Protein AF-A0A7S4SJU0-F1 (afdb_monomer)

Mean predicted aligned error: 13.57 Å

Radius of gyration: 20.32 Å; Cα contacts (8 Å, |Δi|>4): 139; chains: 1; bounding box: 39×39×57 Å

Foldseek 3Di:
DDDDPPVVVPPPVPPPDDDDDDPPPPCVPPVVVVCVVDVDFDFDQLVVDAADPPKDFAPVSRVFTAPGNDHDCVRCVVRGIAGFDQQQVDDDDPPDDGDPCSVPHTAPHNDHDD

pLDDT: mean 75.48, std 23.07, range [34.62, 96.25]

Organism: NCBI:txid311494

Solvent-accessible surface area (backbone atoms only — not comparable to full-atom values): 7287 Å² total; per-residue (Å²): 133,88,83,67,90,70,74,77,69,66,76,73,76,72,83,78,78,85,76,89,82,78,70,76,76,63,53,59,68,59,52,52,68,53,38,77,77,41,97,62,69,64,52,22,50,27,68,78,55,80,56,61,86,69,32,23,54,40,93,62,16,81,83,31,64,23,95,33,62,62,67,42,72,89,78,27,33,78,71,32,27,30,64,36,43,43,42,56,74,52,84,60,59,92,100,50,72,76,57,92,62,20,84,79,35,64,27,90,35,50,61,74,77,136

Secondary structure (DSSP, 8-state):
----TTTTSSSSTT--S---S--TTTHHHHHHHHHTTTT--PPPBGGGPPPPTTEEE-TTGGG-B-SSSS--TTTSHHHHEEEPPBGGGSPPPTT--PPTTGGG-B-SSSS---

Sequence (114 aa):
ATSTAEEFYADFTGWSNGVERSMDQMVGAVSRKLCDSVAFVWPANCST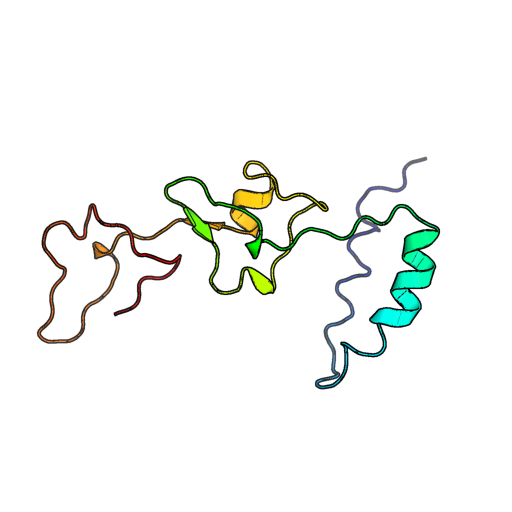MECPHPYTLYDESQDRYCATSKCNATVDLHACCGERPLCSTLACPADYDNRLNATRTLCLGTVCKL

Structure (mmCIF, N/CA/C/O backbone):
data_AF-A0A7S4SJU0-F1
#
_entry.id   AF-A0A7S4SJU0-F1
#
loop_
_atom_site.group_PDB
_atom_site.id
_atom_site.type_symbol
_atom_site.label_atom_id
_atom_site.label_alt_id
_atom_site.label_comp_id
_atom_site.label_asym_id
_atom_site.label_entity_id
_atom_site.label_seq_id
_atom_site.pdbx_PDB_ins_code
_atom_site.Cartn_x
_atom_site.Cartn_y
_atom_site.Cartn_z
_atom_site.occupancy
_atom_site.B_iso_or_equiv
_atom_site.auth_seq_id
_atom_site.auth_comp_id
_atom_site.auth_asym_id
_atom_site.auth_atom_id
_atom_site.pdbx_PDB_model_num
ATOM 1 N N . ALA A 1 1 ? 12.168 20.069 -34.897 1.00 39.16 1 ALA A N 1
ATOM 2 C CA . ALA A 1 1 ? 11.146 20.819 -34.151 1.00 39.16 1 ALA A CA 1
ATOM 3 C C . ALA A 1 1 ? 10.263 19.796 -33.454 1.00 39.16 1 ALA A C 1
ATOM 5 O O . ALA A 1 1 ? 9.657 18.983 -34.131 1.00 39.16 1 ALA A O 1
ATOM 6 N N . THR A 1 2 ? 10.388 19.763 -32.129 1.00 44.34 2 THR A N 1
ATOM 7 C CA . THR A 1 2 ? 9.529 19.152 -31.098 1.00 44.34 2 THR A CA 1
ATOM 8 C C . THR A 1 2 ? 8.272 18.398 -31.561 1.00 44.34 2 THR A C 1
ATOM 10 O O . THR A 1 2 ? 7.283 19.038 -31.908 1.00 44.34 2 THR A O 1
ATOM 13 N N . SER A 1 3 ? 8.270 17.067 -31.443 1.00 46.94 3 SER A N 1
ATOM 14 C CA . SER A 1 3 ? 7.051 16.313 -31.126 1.00 46.94 3 SER A CA 1
ATOM 15 C C . SER A 1 3 ? 7.032 16.096 -29.611 1.00 46.94 3 SER A C 1
ATOM 17 O O . SER A 1 3 ? 7.991 15.599 -29.017 1.00 46.94 3 SER A O 1
ATOM 19 N N . THR A 1 4 ? 6.004 16.630 -28.963 1.00 39.88 4 THR A N 1
ATOM 20 C CA . THR A 1 4 ? 5.811 16.631 -27.512 1.00 39.88 4 THR A CA 1
ATOM 21 C C . THR A 1 4 ? 5.394 15.241 -27.027 1.00 39.88 4 THR A C 1
ATOM 23 O O . THR A 1 4 ? 4.789 14.465 -27.760 1.00 39.88 4 THR A O 1
ATOM 26 N N . ALA A 1 5 ? 5.717 14.919 -25.772 1.00 43.47 5 ALA A N 1
ATOM 27 C CA . ALA A 1 5 ? 5.499 13.620 -25.123 1.00 43.47 5 ALA A CA 1
ATOM 28 C C . ALA A 1 5 ? 4.016 13.215 -24.924 1.00 43.47 5 ALA A C 1
ATOM 30 O O . ALA A 1 5 ? 3.725 12.303 -24.154 1.00 43.47 5 ALA A O 1
ATOM 31 N N . GLU A 1 6 ? 3.080 13.873 -25.606 1.00 42.41 6 GLU A N 1
ATOM 32 C CA . GLU A 1 6 ? 1.639 13.633 -25.490 1.00 42.41 6 GLU A CA 1
ATOM 33 C C . GLU A 1 6 ? 1.116 12.602 -26.507 1.00 42.41 6 GLU A C 1
ATOM 35 O O . GLU A 1 6 ? 0.060 12.017 -26.287 1.00 42.41 6 GLU A O 1
ATOM 40 N N . GLU A 1 7 ? 1.863 12.289 -27.573 1.00 37.56 7 GLU A N 1
ATOM 41 C CA . GLU A 1 7 ? 1.399 11.348 -28.611 1.00 37.56 7 GLU A CA 1
ATOM 42 C C . GLU A 1 7 ? 1.573 9.863 -28.241 1.00 37.56 7 GLU A C 1
ATOM 44 O O . GLU A 1 7 ? 0.971 9.000 -28.872 1.00 37.56 7 GLU A O 1
ATOM 49 N N . PHE A 1 8 ? 2.338 9.534 -27.194 1.00 40.22 8 PHE A N 1
ATOM 50 C CA . PHE A 1 8 ? 2.577 8.133 -26.806 1.00 40.22 8 PHE A CA 1
ATOM 51 C C . PHE A 1 8 ? 1.524 7.554 -25.848 1.00 40.22 8 PHE A C 1
ATOM 53 O O . PHE A 1 8 ? 1.456 6.341 -25.669 1.00 40.22 8 PHE A O 1
ATOM 60 N N . TYR A 1 9 ? 0.688 8.398 -25.235 1.00 38.50 9 TYR A N 1
ATOM 61 C CA . TYR A 1 9 ? -0.318 7.960 -24.256 1.00 38.50 9 TYR A CA 1
ATOM 62 C C . TYR A 1 9 ? -1.662 7.550 -24.880 1.00 38.50 9 TYR A C 1
ATOM 64 O O . TYR A 1 9 ? -2.514 6.994 -24.187 1.00 38.50 9 TYR A O 1
ATOM 72 N N . ALA A 1 10 ? -1.865 7.800 -26.177 1.00 36.94 10 ALA A N 1
ATOM 73 C CA . ALA A 1 10 ? -3.162 7.624 -26.830 1.00 36.94 10 ALA A CA 1
ATOM 74 C C . ALA A 1 10 ? -3.385 6.248 -27.489 1.00 36.94 10 ALA A C 1
ATOM 76 O O . ALA A 1 10 ? -4.504 5.981 -27.914 1.00 36.94 10 ALA A O 1
ATOM 77 N N . ASP A 1 11 ? -2.384 5.361 -27.550 1.00 40.31 11 ASP A N 1
ATOM 78 C CA . ASP A 1 11 ? -2.533 4.064 -28.244 1.00 40.31 11 ASP A CA 1
ATOM 79 C C . ASP A 1 11 ? -2.895 2.893 -27.306 1.00 40.31 11 ASP A C 1
ATOM 81 O O . ASP A 1 11 ? -3.286 1.815 -27.743 1.00 40.31 11 ASP A O 1
ATOM 85 N N . PHE A 1 12 ? -2.827 3.098 -25.985 1.00 43.44 12 PHE A N 1
ATOM 86 C CA . PHE A 1 12 ? -3.197 2.065 -25.004 1.00 43.44 12 PHE A CA 1
ATOM 87 C C . PHE A 1 12 ? -4.633 2.179 -24.478 1.00 43.44 12 PHE A C 1
ATOM 89 O O . PHE A 1 12 ? -5.145 1.229 -23.888 1.00 43.44 12 PHE A O 1
ATOM 96 N N . THR A 1 13 ? -5.325 3.300 -24.702 1.00 39.50 13 THR A N 1
ATOM 97 C CA . THR A 1 13 ? -6.699 3.500 -24.201 1.00 39.50 13 THR A CA 1
ATOM 98 C C . THR A 1 13 ? -7.781 2.923 -25.124 1.00 39.50 13 THR A C 1
ATOM 100 O O . THR A 1 13 ? -8.961 2.950 -24.776 1.00 39.50 13 THR A O 1
ATOM 103 N N . GLY A 1 14 ? -7.397 2.344 -26.269 1.00 36.66 14 GLY A N 1
ATOM 104 C CA . GLY A 1 14 ? -8.313 1.770 -27.260 1.00 36.66 14 GLY A CA 1
ATOM 105 C C . GLY A 1 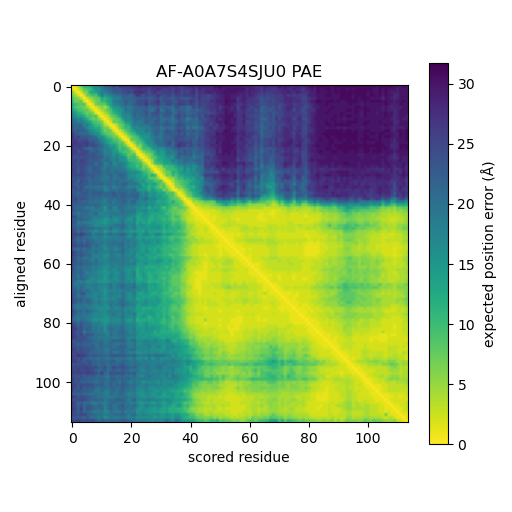14 ? -8.697 0.298 -27.063 1.00 36.66 14 GLY A C 1
ATOM 106 O O . GLY A 1 14 ? -9.592 -0.181 -27.758 1.00 36.66 14 GLY A O 1
ATOM 107 N N . TRP A 1 15 ? -8.083 -0.443 -26.134 1.00 42.75 15 TRP A N 1
ATOM 108 C CA . TRP A 1 15 ? -8.342 -1.886 -25.987 1.00 42.75 15 TRP A CA 1
ATOM 109 C C . TRP A 1 15 ? -9.385 -2.215 -24.906 1.00 42.75 15 TRP A C 1
ATOM 111 O O . TRP A 1 15 ? -9.221 -3.148 -24.129 1.00 42.75 15 TRP A O 1
ATOM 121 N N . SER A 1 16 ? -10.469 -1.439 -24.824 1.00 47.06 16 SER A N 1
ATOM 122 C CA . SER A 1 16 ? -11.525 -1.630 -23.814 1.00 47.06 16 SER A CA 1
ATOM 123 C C . SER A 1 16 ? -12.853 -2.153 -24.361 1.00 47.06 16 SER A C 1
ATOM 125 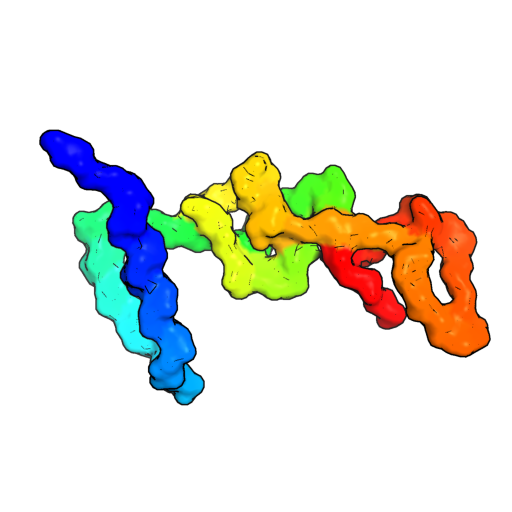O O . SER A 1 16 ? -13.832 -2.181 -23.624 1.00 47.06 16 SER A O 1
ATOM 127 N N . ASN A 1 17 ? -12.915 -2.638 -25.606 1.00 35.31 17 ASN A N 1
ATOM 128 C CA . ASN A 1 17 ? -14.162 -3.176 -26.156 1.00 35.31 17 ASN A CA 1
ATOM 129 C C . ASN A 1 17 ? -14.004 -4.603 -26.689 1.00 35.31 17 ASN A C 1
ATOM 131 O O . ASN A 1 17 ? -13.822 -4.827 -27.880 1.00 35.31 17 ASN A O 1
ATOM 135 N N . GLY A 1 18 ? -14.143 -5.549 -25.756 1.00 38.75 18 GLY A N 1
ATOM 136 C CA . GLY A 1 18 ? -14.691 -6.882 -25.992 1.00 38.75 18 GLY A CA 1
ATOM 137 C C . GLY A 1 18 ? -13.773 -7.902 -26.655 1.00 38.75 18 GLY A C 1
ATOM 138 O O . GLY A 1 18 ? -13.789 -8.007 -27.868 1.00 38.75 18 GLY A O 1
ATOM 139 N N . VAL A 1 19 ? -13.116 -8.740 -25.845 1.00 35.62 19 VAL A N 1
ATOM 140 C CA . VAL A 1 19 ? -13.113 -10.210 -25.993 1.00 35.62 19 VAL A CA 1
ATOM 141 C C . VAL A 1 19 ? -12.803 -10.800 -24.613 1.00 35.62 19 VAL A C 1
ATOM 143 O O . VAL A 1 19 ? -11.652 -10.877 -24.190 1.00 35.62 19 VAL A O 1
ATOM 146 N N . GLU A 1 20 ? -13.838 -11.227 -23.890 1.00 46.31 20 GLU A N 1
ATOM 147 C CA . GLU A 1 20 ? -13.654 -12.235 -22.849 1.00 46.31 20 GLU A CA 1
ATOM 148 C C . GLU A 1 20 ? -13.293 -13.557 -23.539 1.00 46.31 20 GLU A C 1
ATOM 150 O O . GLU A 1 20 ? -14.023 -14.014 -24.422 1.00 46.31 20 GLU A O 1
ATOM 155 N N . ARG A 1 21 ? -12.212 -14.186 -23.059 1.00 43.72 21 ARG A N 1
ATOM 156 C CA . ARG A 1 21 ? -11.627 -15.492 -23.435 1.00 43.72 21 ARG A CA 1
ATOM 157 C C . ARG A 1 21 ? -10.482 -15.423 -24.464 1.00 43.72 21 ARG A C 1
ATOM 159 O O . ARG A 1 21 ? -10.685 -15.127 -25.633 1.00 43.72 21 ARG A O 1
ATOM 166 N N . SER A 1 22 ? -9.304 -15.881 -24.016 1.00 43.12 22 SER A N 1
ATOM 167 C CA . SER A 1 22 ? -8.133 -16.283 -24.825 1.00 43.12 22 SER A CA 1
ATOM 168 C C . SER A 1 22 ? -7.132 -15.183 -25.244 1.00 43.12 22 SER A C 1
ATOM 170 O O . SER A 1 22 ? -6.696 -15.133 -26.391 1.00 43.12 22 SER A O 1
ATOM 172 N N . MET A 1 23 ? -6.693 -14.332 -24.306 1.00 43.69 23 MET A N 1
ATOM 173 C CA . MET A 1 23 ? -5.585 -13.380 -24.545 1.00 43.69 23 MET A CA 1
ATOM 174 C C . MET A 1 23 ? -4.181 -13.999 -24.330 1.00 43.69 23 MET A C 1
ATOM 176 O O . MET A 1 23 ? -3.208 -13.538 -24.923 1.00 43.69 23 MET A O 1
ATOM 180 N N . ASP A 1 24 ? -4.059 -15.086 -23.555 1.00 46.84 24 ASP A N 1
ATOM 181 C CA . ASP A 1 24 ? -2.750 -15.657 -23.177 1.00 46.84 24 ASP A CA 1
ATOM 182 C C . ASP A 1 24 ? -2.003 -16.380 -24.312 1.00 46.84 24 ASP A C 1
ATOM 184 O O . ASP A 1 24 ? -0.774 -16.470 -24.298 1.00 46.84 24 ASP A O 1
ATOM 188 N N . GLN A 1 25 ? -2.706 -16.908 -25.320 1.00 41.59 25 GLN A N 1
ATOM 189 C CA . GLN A 1 25 ? -2.078 -17.782 -26.322 1.00 41.59 25 GLN A CA 1
ATOM 190 C C . GLN A 1 25 ? -1.584 -17.070 -27.586 1.00 41.59 25 GLN A C 1
ATOM 192 O O . GLN A 1 25 ? -0.689 -17.596 -28.248 1.00 41.59 25 GLN A O 1
ATOM 197 N N . MET A 1 26 ? -2.087 -15.875 -27.916 1.00 34.62 26 MET A N 1
ATOM 198 C CA . MET A 1 26 ? -1.701 -15.185 -29.160 1.00 34.62 26 MET A CA 1
ATOM 199 C C . MET A 1 26 ? -0.712 -14.026 -28.962 1.00 34.62 26 MET A C 1
ATOM 201 O O . MET A 1 26 ? 0.112 -13.784 -29.845 1.00 34.62 26 MET A O 1
ATOM 205 N N . VAL A 1 27 ? -0.677 -13.389 -27.785 1.00 49.66 27 VAL A N 1
ATOM 206 C CA . VAL A 1 27 ? 0.320 -12.341 -27.479 1.00 49.66 27 VAL A CA 1
ATOM 207 C C . VAL A 1 27 ? 1.714 -12.942 -27.228 1.00 49.66 27 VAL A C 1
ATOM 209 O O . VAL A 1 27 ? 2.733 -12.329 -27.540 1.00 49.66 27 VAL A O 1
ATOM 212 N N . GLY A 1 28 ? 1.798 -14.190 -26.753 1.00 43.72 28 GLY A N 1
ATOM 213 C CA . GLY A 1 28 ? 3.071 -14.794 -26.353 1.00 43.72 28 GLY A CA 1
ATOM 214 C C . GLY A 1 28 ? 4.067 -15.043 -27.494 1.00 43.72 28 GLY A C 1
ATOM 215 O O . GLY A 1 28 ? 5.272 -14.929 -27.290 1.00 43.72 28 GLY A O 1
ATOM 216 N N . ALA A 1 29 ? 3.628 -15.417 -28.696 1.00 41.47 29 ALA A N 1
ATOM 217 C CA . ALA A 1 29 ? 4.555 -15.789 -29.776 1.00 41.47 29 ALA A CA 1
ATOM 218 C C . ALA A 1 29 ? 4.983 -14.599 -30.651 1.00 41.47 29 ALA A C 1
ATOM 220 O O . ALA A 1 29 ? 6.133 -14.546 -31.092 1.00 41.47 29 ALA A O 1
ATOM 221 N N . VAL A 1 30 ? 4.079 -13.642 -30.882 1.00 44.06 30 VAL A N 1
ATOM 222 C CA . VAL A 1 30 ? 4.334 -12.485 -31.754 1.00 44.06 30 VAL A CA 1
ATOM 223 C C . VAL A 1 30 ? 5.067 -11.370 -30.996 1.00 44.06 30 VAL A C 1
ATOM 225 O O . VAL A 1 30 ? 6.027 -10.822 -31.536 1.00 44.06 30 VAL A O 1
ATOM 228 N N . SER A 1 31 ? 4.739 -11.117 -29.718 1.00 50.19 31 SER A N 1
ATOM 229 C CA . SER A 1 31 ? 5.461 -10.122 -28.901 1.00 50.19 31 SER A CA 1
ATOM 230 C C . SER A 1 31 ? 6.900 -10.525 -28.580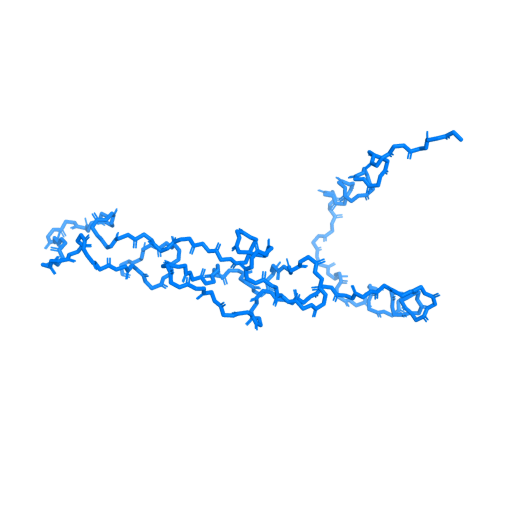 1.00 50.19 31 SER A C 1
ATOM 232 O O . SER A 1 31 ? 7.763 -9.655 -28.520 1.00 50.19 31 SER A O 1
ATOM 234 N N . ARG A 1 32 ? 7.207 -11.826 -28.433 1.00 50.66 32 ARG A N 1
ATOM 235 C CA . ARG A 1 32 ? 8.592 -12.284 -28.199 1.00 50.66 32 ARG A CA 1
ATOM 236 C C . ARG A 1 32 ? 9.519 -11.945 -29.369 1.00 50.66 32 ARG A C 1
ATOM 238 O O . ARG A 1 32 ? 10.596 -11.413 -29.147 1.00 50.66 32 ARG A O 1
ATOM 245 N N . LYS A 1 33 ? 9.070 -12.159 -30.612 1.00 48.91 33 LYS A N 1
ATOM 246 C CA . LYS A 1 33 ? 9.884 -11.883 -31.811 1.00 48.91 33 LYS A CA 1
ATOM 247 C C . LYS A 1 33 ? 10.180 -10.397 -32.039 1.00 48.91 33 LYS A C 1
ATOM 249 O O . LYS A 1 33 ? 11.178 -10.092 -32.678 1.00 48.91 33 LYS A O 1
ATOM 254 N N . LEU A 1 34 ? 9.333 -9.493 -31.542 1.00 51.53 34 LEU A N 1
ATOM 255 C CA . LEU A 1 34 ? 9.548 -8.043 -31.637 1.00 51.53 34 LEU A CA 1
ATOM 256 C C . LEU A 1 34 ? 10.351 -7.487 -30.440 1.00 51.53 34 LEU A C 1
ATOM 258 O O . LEU A 1 34 ? 11.106 -6.530 -30.623 1.00 51.53 34 LEU A O 1
ATOM 262 N N . CYS A 1 35 ? 10.263 -8.116 -29.257 1.00 53.25 35 CYS A N 1
ATOM 263 C CA . CYS A 1 35 ? 11.042 -7.756 -28.057 1.00 53.25 35 CYS A CA 1
ATOM 264 C C . CYS A 1 35 ? 12.541 -8.088 -28.152 1.00 53.25 35 CYS A C 1
ATOM 266 O O . CYS A 1 35 ? 13.325 -7.510 -27.410 1.00 53.25 35 CYS A O 1
ATOM 268 N N . ASP A 1 36 ? 12.955 -8.991 -29.044 1.00 53.53 36 ASP A N 1
ATOM 269 C CA . ASP A 1 36 ? 14.382 -9.305 -29.234 1.00 53.53 36 ASP A CA 1
ATOM 270 C C . ASP A 1 36 ? 15.102 -8.263 -30.117 1.00 53.53 36 ASP A C 1
ATOM 272 O O . ASP A 1 36 ? 16.326 -8.144 -30.085 1.00 53.53 36 ASP A O 1
ATOM 276 N N . SER A 1 37 ? 14.349 -7.497 -30.915 1.00 53.78 37 SER A N 1
ATOM 277 C CA . SER A 1 37 ? 14.880 -6.534 -31.896 1.00 53.78 37 SER A CA 1
ATOM 278 C C . SER A 1 37 ? 14.857 -5.073 -31.438 1.00 53.78 37 SER A C 1
ATOM 280 O O . SER A 1 37 ? 15.572 -4.238 -31.990 1.00 53.78 37 SER A O 1
ATOM 282 N N . VAL A 1 38 ? 14.060 -4.757 -30.421 1.00 59.50 38 VAL A N 1
ATOM 283 C CA . VAL A 1 38 ? 14.028 -3.457 -29.741 1.00 59.50 38 VAL A CA 1
ATOM 284 C C . VAL A 1 38 ? 14.255 -3.778 -28.274 1.00 59.50 38 VAL A C 1
ATOM 286 O O . VAL A 1 38 ? 13.654 -4.734 -27.809 1.00 59.50 38 VAL A O 1
ATOM 289 N N . ALA A 1 39 ? 15.104 -3.045 -27.548 1.00 62.19 39 ALA A N 1
ATOM 290 C CA . ALA A 1 39 ? 15.393 -3.285 -26.127 1.00 62.19 39 ALA A CA 1
ATOM 291 C C . ALA A 1 39 ? 14.166 -3.004 -25.226 1.00 62.19 39 ALA A C 1
ATOM 293 O O . ALA A 1 39 ? 14.186 -2.124 -24.367 1.00 62.19 39 ALA A O 1
ATOM 294 N N . PHE A 1 40 ? 13.068 -3.717 -25.463 1.00 61.38 40 PHE A N 1
ATOM 295 C CA . PHE A 1 40 ? 11.822 -3.629 -24.738 1.00 61.38 40 PHE A CA 1
ATOM 296 C C . PHE A 1 40 ? 11.940 -4.534 -23.524 1.00 61.38 40 PHE A C 1
ATOM 298 O O . PHE A 1 40 ? 11.829 -5.759 -23.578 1.00 61.38 40 PHE A O 1
ATOM 305 N N . VAL A 1 41 ? 12.259 -3.891 -22.416 1.00 74.31 41 VAL A N 1
ATOM 306 C CA . VAL A 1 41 ? 12.431 -4.531 -21.128 1.00 74.31 41 VAL A CA 1
ATOM 307 C C . VAL A 1 41 ? 11.051 -4.654 -20.483 1.00 74.31 41 VAL A C 1
ATOM 309 O O . VAL A 1 41 ? 10.416 -3.645 -20.184 1.00 74.31 41 VAL A O 1
ATOM 312 N N . TRP A 1 42 ? 10.579 -5.888 -20.282 1.00 80.25 42 TRP A N 1
ATOM 313 C CA . TRP A 1 42 ? 9.293 -6.135 -19.626 1.00 80.25 42 TRP A CA 1
ATOM 314 C C . TRP A 1 42 ? 9.317 -5.627 -18.181 1.00 80.25 42 TRP A C 1
ATOM 316 O O . TRP A 1 42 ? 10.292 -5.886 -17.467 1.00 80.25 42 TRP A O 1
ATOM 326 N N . PRO A 1 43 ? 8.265 -4.927 -17.729 1.00 88.50 43 PRO A N 1
ATOM 327 C CA . PRO A 1 43 ? 8.195 -4.465 -16.356 1.00 88.50 43 PRO A CA 1
ATOM 328 C C . PRO A 1 43 ? 8.097 -5.641 -15.378 1.00 88.50 43 PRO A C 1
ATOM 330 O O . PRO A 1 43 ? 7.483 -6.671 -15.666 1.00 88.50 43 PRO A O 1
ATOM 333 N N . ALA A 1 44 ? 8.713 -5.487 -14.207 1.00 92.12 44 ALA A N 1
ATOM 334 C CA . ALA A 1 44 ? 8.618 -6.470 -13.139 1.00 92.12 44 ALA A CA 1
ATOM 335 C C . ALA A 1 44 ? 7.227 -6.447 -12.512 1.00 92.12 44 ALA A C 1
ATOM 337 O O . ALA A 1 44 ? 6.553 -5.421 -12.467 1.00 92.12 44 ALA A O 1
ATOM 338 N N . ASN A 1 45 ? 6.816 -7.597 -11.998 1.00 93.94 45 ASN A N 1
ATOM 339 C CA . ASN A 1 45 ? 5.566 -7.734 -11.278 1.00 93.94 45 ASN A CA 1
ATOM 340 C C . ASN A 1 45 ? 5.704 -7.171 -9.854 1.00 93.94 45 ASN A C 1
ATOM 342 O O . ASN A 1 45 ? 6.717 -7.426 -9.190 1.00 93.94 45 ASN A O 1
ATOM 346 N N . CYS A 1 46 ? 4.686 -6.464 -9.362 1.00 94.75 46 CYS A N 1
ATOM 347 C CA . CYS A 1 46 ? 4.704 -5.881 -8.020 1.00 94.75 46 CYS A CA 1
ATOM 348 C C . CYS A 1 46 ? 4.864 -6.934 -6.912 1.00 94.75 46 CYS A C 1
ATOM 350 O O . CYS A 1 46 ? 5.449 -6.630 -5.877 1.00 94.75 46 CYS A O 1
ATOM 352 N N . SER A 1 47 ? 4.440 -8.184 -7.134 1.00 94.00 47 SER A N 1
ATOM 353 C CA . SER A 1 47 ? 4.652 -9.295 -6.187 1.00 94.00 47 SER A CA 1
ATOM 354 C C . SER A 1 47 ? 6.127 -9.586 -5.858 1.00 94.00 47 SER A C 1
ATOM 356 O O . SER A 1 47 ? 6.412 -10.276 -4.882 1.00 94.00 47 SER A O 1
ATOM 358 N N . THR A 1 48 ? 7.075 -9.065 -6.647 1.00 91.00 48 THR A N 1
ATOM 359 C CA . THR A 1 48 ? 8.523 -9.239 -6.426 1.00 91.00 48 THR A CA 1
ATOM 360 C C . THR A 1 48 ? 9.146 -8.187 -5.505 1.00 91.00 48 THR A C 1
ATOM 362 O O . THR A 1 48 ? 10.319 -8.302 -5.148 1.00 91.00 48 THR A O 1
ATOM 365 N N . MET A 1 49 ? 8.390 -7.155 -5.128 1.00 89.94 49 MET A N 1
ATOM 366 C CA . MET A 1 49 ? 8.843 -6.064 -4.269 1.00 89.94 49 MET A CA 1
ATOM 367 C C . MET A 1 49 ? 8.449 -6.289 -2.809 1.00 89.94 49 MET A C 1
ATOM 369 O O . MET A 1 49 ? 7.378 -6.806 -2.510 1.00 89.94 49 MET A O 1
ATOM 373 N N . GLU A 1 50 ? 9.282 -5.794 -1.895 1.00 93.56 50 GLU A N 1
ATOM 374 C CA . GLU A 1 50 ? 8.923 -5.625 -0.491 1.00 93.56 50 GLU A CA 1
ATOM 375 C C . GLU A 1 50 ? 8.567 -4.158 -0.205 1.00 93.56 50 GLU A C 1
ATOM 377 O O . GLU A 1 50 ? 9.326 -3.242 -0.533 1.00 93.56 50 GLU A O 1
ATOM 382 N N . CYS A 1 51 ? 7.393 -3.935 0.386 1.00 95.00 51 CYS A N 1
ATOM 383 C CA . CYS A 1 51 ? 6.904 -2.598 0.708 1.00 95.00 51 CYS A CA 1
ATOM 384 C C . CYS A 1 51 ? 7.473 -2.114 2.053 1.00 95.00 51 CYS A C 1
ATOM 386 O O . CYS A 1 51 ? 7.441 -2.860 3.035 1.00 95.00 51 CYS A O 1
ATOM 388 N N . PRO A 1 52 ? 7.950 -0.861 2.147 1.00 94.44 52 PRO A N 1
ATOM 389 C CA . PRO A 1 52 ? 8.414 -0.300 3.411 1.00 94.44 52 PRO A CA 1
ATOM 390 C C . PRO A 1 52 ? 7.246 -0.080 4.380 1.00 94.44 52 PRO A C 1
ATOM 392 O O . PRO A 1 52 ? 6.130 0.219 3.970 1.00 94.44 52 PRO A O 1
ATOM 395 N N . HIS A 1 53 ? 7.500 -0.147 5.686 1.00 93.19 53 HIS A N 1
ATOM 396 C CA . HIS A 1 53 ? 6.493 0.201 6.694 1.00 93.19 53 HIS A CA 1
ATOM 397 C C . HIS A 1 53 ? 6.085 1.687 6.585 1.00 93.19 53 HIS A C 1
ATOM 399 O O . HIS A 1 53 ? 6.978 2.522 6.419 1.00 93.19 53 HIS A O 1
ATOM 405 N N . PRO A 1 54 ? 4.794 2.061 6.722 1.00 93.56 54 PRO A N 1
ATOM 406 C CA . PRO A 1 54 ? 3.612 1.257 7.079 1.00 93.56 54 PRO A CA 1
ATOM 407 C C . PRO A 1 54 ? 2.823 0.692 5.881 1.00 93.56 54 PRO A C 1
ATOM 409 O O . PRO A 1 54 ? 1.632 0.419 6.003 1.00 93.56 54 PRO A O 1
ATOM 412 N N . TYR A 1 55 ? 3.450 0.512 4.724 1.00 95.75 55 TYR A N 1
ATOM 413 C CA . TYR A 1 55 ? 2.797 0.023 3.514 1.00 95.75 55 TYR A CA 1
ATOM 414 C C . TYR A 1 55 ? 2.810 -1.507 3.429 1.00 95.75 55 TYR A C 1
ATOM 416 O O . TYR A 1 55 ? 3.572 -2.194 4.111 1.00 95.75 55 TYR A O 1
ATOM 424 N N . THR A 1 56 ? 1.945 -2.043 2.577 1.00 95.81 56 THR A N 1
ATOM 425 C CA . THR A 1 56 ? 1.906 -3.457 2.193 1.00 95.81 56 THR A CA 1
ATOM 426 C C . THR A 1 56 ? 1.521 -3.575 0.724 1.00 95.81 56 THR A C 1
ATOM 428 O O . THR A 1 56 ? 1.003 -2.617 0.146 1.00 95.81 56 THR A O 1
ATOM 431 N N . LEU A 1 57 ? 1.788 -4.726 0.110 1.00 95.50 57 LEU A N 1
ATOM 432 C CA . LEU A 1 57 ? 1.389 -4.981 -1.273 1.00 95.50 57 LEU A CA 1
ATOM 433 C C . LEU A 1 57 ? -0.138 -4.949 -1.402 1.00 95.50 57 LEU A C 1
ATOM 435 O O . LEU A 1 57 ? -0.856 -5.375 -0.495 1.00 95.50 57 LEU A O 1
ATOM 439 N N . TYR A 1 58 ? -0.630 -4.468 -2.542 1.00 93.81 58 TYR A N 1
ATOM 440 C CA . TYR A 1 58 ? -2.035 -4.662 -2.903 1.00 93.81 58 TYR A CA 1
ATOM 441 C C . TYR A 1 58 ? -2.362 -6.157 -3.064 1.00 93.81 58 TYR A C 1
ATOM 443 O O . TYR A 1 58 ? -1.497 -6.951 -3.449 1.00 93.81 58 TYR A O 1
ATOM 451 N N . ASP A 1 59 ? -3.619 -6.531 -2.802 1.00 90.62 59 ASP A N 1
ATOM 452 C CA . ASP A 1 59 ? -4.097 -7.916 -2.942 1.00 90.62 59 ASP A CA 1
ATOM 453 C C . ASP A 1 59 ? -3.879 -8.416 -4.389 1.00 90.62 59 ASP A C 1
ATOM 455 O O . ASP A 1 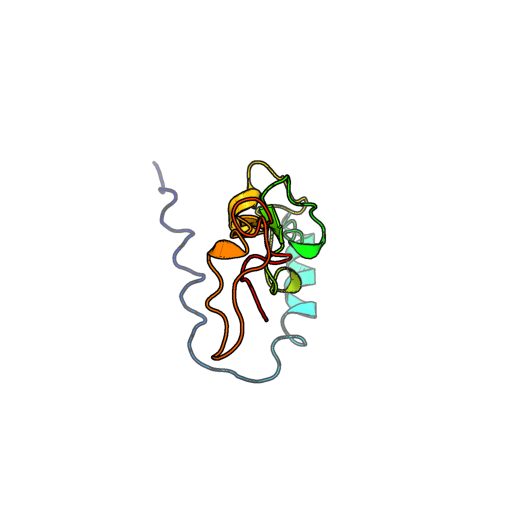59 ? -3.431 -9.538 -4.612 1.00 90.62 59 ASP A O 1
ATOM 459 N N . GLU A 1 60 ? -4.087 -7.540 -5.371 1.00 89.62 60 GLU A N 1
ATOM 460 C CA . GLU A 1 60 ? -3.868 -7.749 -6.804 1.00 89.62 60 GLU A CA 1
ATOM 461 C C . GLU A 1 60 ? -2.429 -7.444 -7.265 1.00 89.62 60 GLU A C 1
ATOM 463 O O . GLU A 1 60 ? -2.184 -7.115 -8.424 1.00 89.62 60 GLU A O 1
ATOM 468 N N . SER A 1 61 ? -1.437 -7.533 -6.373 1.00 91.50 61 SER A N 1
ATOM 469 C CA . SER A 1 61 ? -0.026 -7.282 -6.718 1.00 91.50 61 SER A CA 1
ATOM 470 C C . SER A 1 61 ? 0.497 -8.155 -7.865 1.00 91.50 61 SER A C 1
ATOM 472 O O . SER A 1 61 ? 1.421 -7.736 -8.553 1.00 91.50 61 SER A O 1
ATOM 474 N N . GLN A 1 62 ? -0.108 -9.325 -8.101 1.00 91.00 62 GLN A N 1
ATOM 475 C CA . GLN A 1 62 ? 0.198 -10.212 -9.229 1.00 91.00 62 GLN A CA 1
ATOM 476 C C . GLN A 1 62 ? -0.289 -9.680 -10.584 1.00 91.00 62 GLN A C 1
ATOM 478 O O . GLN A 1 62 ? 0.256 -10.072 -11.610 1.00 91.00 62 GLN A O 1
ATOM 483 N N . ASP A 1 6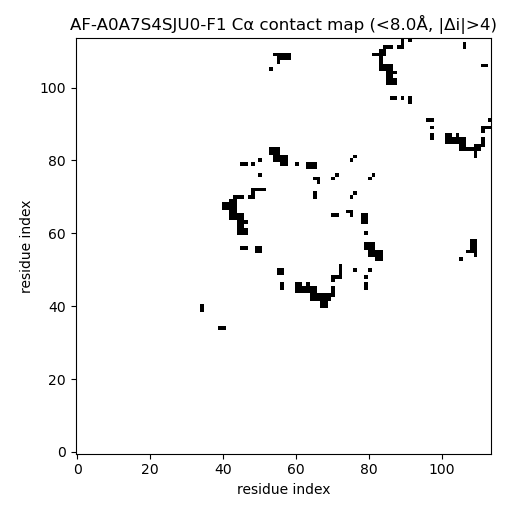3 ? -1.246 -8.757 -10.594 1.00 90.88 63 ASP A N 1
ATOM 484 C CA . ASP A 1 63 ? -1.789 -8.135 -11.808 1.00 90.88 63 ASP A CA 1
ATOM 485 C C . ASP A 1 63 ? -1.274 -6.697 -11.992 1.00 90.88 63 ASP A C 1
ATOM 487 O O . ASP A 1 63 ? -1.674 -5.981 -12.912 1.00 90.88 63 ASP A O 1
ATOM 491 N N . ARG A 1 64 ? -0.370 -6.256 -11.107 1.00 91.88 64 ARG A N 1
ATOM 492 C CA . ARG A 1 64 ? 0.251 -4.931 -11.129 1.00 91.88 64 ARG A CA 1
ATOM 493 C C . ARG A 1 64 ? 1.725 -5.026 -11.506 1.00 91.88 64 ARG A C 1
ATOM 495 O O . ARG A 1 64 ? 2.430 -5.977 -11.160 1.00 91.88 64 ARG A O 1
ATOM 502 N N . TYR A 1 65 ? 2.201 -3.991 -12.189 1.00 92.31 65 TYR A N 1
ATOM 503 C CA . TYR A 1 65 ? 3.554 -3.929 -12.726 1.00 92.31 65 TYR A CA 1
ATOM 504 C C . TYR A 1 65 ? 4.276 -2.661 -12.279 1.00 92.31 65 TYR A C 1
ATOM 506 O O . TYR A 1 65 ? 3.673 -1.600 -12.123 1.00 92.31 65 TYR A O 1
ATOM 514 N N . CYS A 1 66 ? 5.583 -2.795 -12.099 1.00 93.38 66 CYS A N 1
ATOM 515 C CA . CYS A 1 66 ? 6.508 -1.714 -11.798 1.00 93.38 66 CYS A CA 1
ATOM 516 C C . CYS A 1 66 ? 6.831 -0.910 -13.064 1.00 93.38 66 CYS A C 1
ATOM 518 O O . CYS A 1 66 ? 6.632 -1.376 -14.184 1.00 93.38 66 CYS A O 1
ATOM 520 N N . ALA A 1 67 ? 7.388 0.287 -12.910 1.00 89.62 67 ALA A N 1
ATOM 521 C CA . ALA A 1 67 ? 7.741 1.154 -14.030 1.00 89.62 67 ALA A CA 1
ATOM 522 C C . ALA A 1 67 ? 8.832 0.554 -14.938 1.00 89.62 67 ALA A C 1
ATOM 524 O O . ALA A 1 67 ? 8.951 0.930 -16.102 1.00 89.62 67 ALA A O 1
ATOM 525 N N . THR A 1 68 ? 9.651 -0.364 -14.413 1.00 87.81 68 THR A N 1
ATOM 526 C CA . THR A 1 68 ? 10.751 -1.013 -15.144 1.00 87.81 68 THR A CA 1
ATOM 527 C C . THR A 1 68 ? 10.843 -2.503 -14.800 1.00 87.81 68 THR A C 1
ATOM 529 O O . THR A 1 68 ? 10.106 -2.992 -13.944 1.00 87.81 68 THR A O 1
ATOM 532 N N . SER A 1 69 ? 11.782 -3.243 -15.406 1.00 89.75 69 SER A N 1
ATOM 533 C CA . SER A 1 69 ? 12.061 -4.653 -15.061 1.00 89.75 69 SER A CA 1
ATOM 534 C C . SER A 1 69 ? 12.564 -4.885 -13.643 1.00 89.75 69 SER A C 1
ATOM 536 O O . SER A 1 69 ? 12.812 -6.028 -13.262 1.00 89.75 69 SER A O 1
ATOM 538 N N . LYS A 1 70 ? 12.788 -3.828 -12.865 1.00 91.62 70 LYS A N 1
ATOM 539 C CA . LYS A 1 70 ? 13.105 -3.940 -11.452 1.00 91.62 70 LYS A CA 1
ATOM 540 C C . LYS A 1 70 ? 12.270 -2.939 -10.678 1.00 91.62 70 LYS A C 1
ATOM 542 O O . LYS A 1 70 ? 12.352 -1.737 -10.916 1.00 91.62 70 LYS A O 1
ATOM 547 N N . CYS A 1 71 ? 11.517 -3.448 -9.718 1.00 93.12 71 CYS A N 1
ATOM 548 C CA . CYS A 1 71 ? 10.732 -2.609 -8.836 1.00 93.12 71 CYS A CA 1
ATOM 549 C C . CYS A 1 71 ? 11.648 -1.786 -7.918 1.00 93.12 71 CYS A C 1
ATOM 551 O O . CYS A 1 71 ? 12.599 -2.309 -7.326 1.00 93.12 71 CYS A O 1
ATOM 553 N N . ASN A 1 72 ? 11.359 -0.495 -7.796 1.00 92.69 72 ASN A N 1
ATOM 554 C CA . ASN A 1 72 ? 12.054 0.454 -6.940 1.00 92.69 72 ASN A CA 1
ATOM 555 C C . ASN A 1 72 ? 11.065 1.095 -5.965 1.00 92.69 72 ASN A C 1
ATOM 557 O O . ASN A 1 72 ? 10.125 1.761 -6.384 1.00 92.69 72 ASN A O 1
ATOM 561 N N . ALA A 1 73 ? 11.294 0.928 -4.661 1.00 91.69 73 ALA A N 1
ATOM 562 C CA . ALA A 1 73 ? 10.336 1.336 -3.634 1.00 91.69 73 ALA A CA 1
ATOM 563 C C . ALA A 1 73 ? 10.102 2.850 -3.588 1.00 91.69 73 ALA A C 1
ATOM 565 O O . ALA A 1 73 ? 9.112 3.279 -3.024 1.00 91.69 73 ALA A O 1
ATOM 566 N N . THR A 1 74 ? 10.978 3.667 -4.172 1.00 90.69 74 THR A N 1
ATOM 567 C CA . THR A 1 74 ? 10.789 5.122 -4.257 1.00 90.69 74 THR A CA 1
ATOM 568 C C . THR A 1 74 ? 9.887 5.517 -5.426 1.00 90.69 74 THR A C 1
ATOM 570 O O . THR A 1 74 ? 9.216 6.542 -5.366 1.00 90.69 74 THR A O 1
ATOM 573 N N . VAL A 1 75 ? 9.885 4.724 -6.500 1.00 92.06 75 VAL A N 1
ATOM 574 C CA . VAL A 1 75 ? 9.169 5.028 -7.750 1.00 92.06 75 VAL A CA 1
ATOM 575 C C . VAL A 1 75 ? 7.835 4.289 -7.802 1.00 92.06 75 VAL A C 1
ATOM 577 O O . VAL A 1 75 ? 6.807 4.876 -8.117 1.00 92.06 75 VAL A O 1
ATOM 580 N N .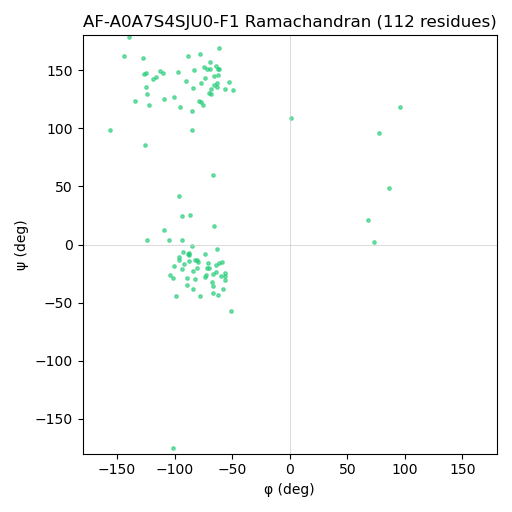 ASP A 1 76 ? 7.850 3.010 -7.437 1.00 94.75 76 ASP A N 1
ATOM 581 C CA . ASP A 1 76 ? 6.723 2.090 -7.567 1.00 94.75 76 ASP A CA 1
ATOM 582 C C . ASP A 1 76 ? 5.869 2.006 -6.295 1.00 94.75 76 ASP A C 1
ATOM 584 O O . ASP A 1 76 ? 4.920 1.224 -6.256 1.00 94.75 76 ASP A O 1
ATOM 588 N N . LEU A 1 77 ? 6.169 2.806 -5.257 1.00 94.19 77 LEU A N 1
ATOM 589 C CA . LEU A 1 77 ? 5.508 2.715 -3.949 1.00 94.19 77 LEU A CA 1
ATOM 590 C C . LEU A 1 77 ? 3.991 2.722 -4.081 1.00 94.19 77 LEU A C 1
ATOM 592 O O . LEU A 1 77 ? 3.335 1.792 -3.649 1.00 94.19 77 LEU A O 1
ATOM 596 N N . HIS A 1 78 ? 3.434 3.757 -4.704 1.00 93.06 78 HIS A N 1
ATOM 597 C CA . HIS A 1 78 ? 1.985 3.920 -4.802 1.00 93.06 78 HIS A CA 1
ATOM 598 C C . HIS A 1 78 ? 1.359 3.061 -5.908 1.00 93.06 78 HIS A C 1
ATOM 600 O O . HIS A 1 78 ? 0.145 2.861 -5.914 1.00 93.06 78 HIS A O 1
ATOM 606 N N . ALA A 1 79 ? 2.175 2.534 -6.826 1.00 92.06 79 ALA A N 1
ATOM 607 C CA . ALA A 1 79 ? 1.724 1.611 -7.860 1.00 92.06 79 ALA A CA 1
ATOM 608 C C . ALA A 1 79 ? 1.528 0.196 -7.291 1.00 92.06 79 ALA A C 1
ATOM 610 O O . ALA A 1 79 ? 0.502 -0.438 -7.549 1.00 92.06 79 ALA A O 1
ATOM 611 N N . CYS A 1 80 ? 2.484 -0.270 -6.483 1.00 94.56 80 CYS A N 1
ATOM 612 C CA . CYS A 1 80 ? 2.542 -1.634 -5.962 1.00 94.56 80 CYS A CA 1
ATOM 613 C C . CYS A 1 80 ? 2.060 -1.779 -4.516 1.00 94.56 80 CYS A C 1
ATOM 615 O O . CYS A 1 80 ? 1.561 -2.843 -4.143 1.00 94.56 80 CYS A O 1
ATOM 617 N N . CYS A 1 81 ? 2.199 -0.731 -3.709 1.00 96.25 81 CYS A N 1
ATOM 618 C CA . CYS A 1 81 ? 1.929 -0.758 -2.282 1.00 96.25 81 CYS A CA 1
ATOM 619 C C . CYS A 1 81 ? 0.811 0.220 -1.901 1.00 96.25 81 CYS A C 1
ATOM 621 O O . CYS A 1 81 ? 0.724 1.344 -2.401 1.00 96.25 81 CYS A O 1
ATOM 623 N N . GLY A 1 82 ? -0.027 -0.198 -0.959 1.00 94.94 82 GLY A N 1
ATOM 624 C CA . GLY A 1 82 ? -0.994 0.664 -0.289 1.00 94.94 82 GLY A CA 1
ATOM 625 C C . GLY A 1 82 ? -0.630 0.850 1.177 1.00 94.94 82 GLY A C 1
ATOM 626 O O . GLY A 1 82 ? -0.023 -0.022 1.804 1.00 94.94 82 GLY A O 1
ATOM 627 N N . GLU A 1 83 ? -0.977 2.011 1.724 1.00 95.62 83 GLU A N 1
ATOM 628 C CA . GLU A 1 83 ? -0.813 2.273 3.151 1.00 95.62 83 GLU A CA 1
ATOM 629 C C . GLU A 1 83 ? -1.749 1.361 3.951 1.00 95.62 83 GLU A C 1
ATOM 631 O O . GLU A 1 83 ? -2.905 1.151 3.575 1.00 95.62 83 GLU A O 1
ATOM 636 N N . ARG A 1 84 ? -1.249 0.789 5.048 1.00 95.31 84 ARG A N 1
ATOM 637 C CA . ARG A 1 84 ? -2.059 -0.080 5.900 1.00 95.31 84 ARG A CA 1
ATOM 638 C C . ARG A 1 84 ? -2.966 0.779 6.789 1.00 95.31 84 ARG A C 1
ATOM 640 O O . ARG A 1 84 ? -2.451 1.583 7.566 1.00 95.31 84 ARG A O 1
ATOM 647 N N . PRO A 1 85 ? -4.295 0.599 6.753 1.00 94.94 85 PRO A N 1
ATOM 648 C CA . PRO A 1 85 ? -5.186 1.273 7.687 1.00 94.94 85 PRO A CA 1
ATOM 649 C C . PRO A 1 85 ? -5.013 0.742 9.117 1.00 94.94 85 PRO A C 1
ATOM 651 O O . PRO A 1 85 ? -4.574 -0.390 9.345 1.00 94.94 85 PRO A O 1
ATOM 65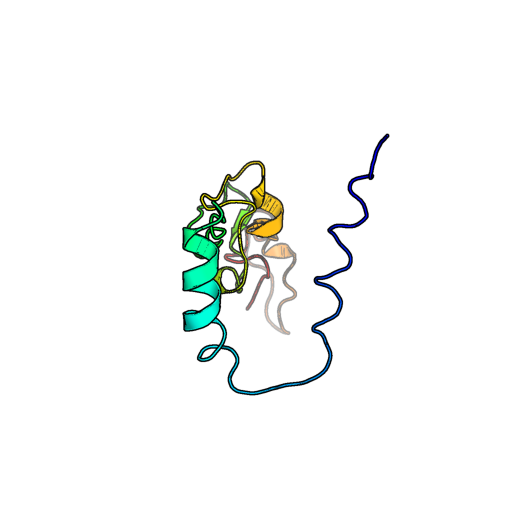4 N N . LEU A 1 86 ? -5.395 1.559 10.100 1.00 95.06 86 LEU A N 1
ATOM 655 C CA . LEU A 1 86 ? -5.470 1.140 11.500 1.00 95.06 86 LEU A CA 1
ATOM 656 C C . LEU A 1 86 ? -6.684 0.237 11.717 1.00 95.06 86 LEU A C 1
ATOM 658 O O . LEU A 1 86 ? -7.764 0.509 11.193 1.00 95.06 86 LEU A O 1
ATOM 662 N N . CYS A 1 87 ? -6.548 -0.777 12.570 1.00 94.19 87 CYS A N 1
ATOM 663 C CA . CYS A 1 87 ? -7.645 -1.664 12.949 1.00 94.19 87 CYS A CA 1
ATOM 664 C C . CYS A 1 87 ? -8.839 -0.899 13.522 1.00 94.19 87 CYS A C 1
ATOM 666 O O . CYS A 1 87 ? -9.965 -1.306 13.283 1.00 94.19 87 CYS A O 1
ATOM 668 N N . SER A 1 88 ? -8.614 0.243 14.182 1.00 93.75 88 SER A N 1
ATOM 669 C CA . SER A 1 88 ? -9.694 1.095 14.698 1.00 93.75 88 SER A CA 1
ATOM 670 C C . SER A 1 88 ? -10.630 1.653 13.625 1.00 93.75 88 SER A C 1
ATOM 672 O O . SER A 1 88 ? -11.683 2.179 13.962 1.00 93.75 88 SER A O 1
ATOM 674 N N . THR A 1 89 ? -10.234 1.607 12.349 1.00 92.94 89 THR A N 1
ATOM 675 C CA . THR A 1 89 ? -11.079 2.040 11.224 1.00 92.94 89 THR A CA 1
ATOM 676 C C . THR A 1 89 ? -12.070 0.962 10.779 1.00 92.94 89 THR A C 1
ATOM 678 O O . THR A 1 89 ? -13.008 1.268 10.045 1.00 92.94 89 THR A O 1
ATOM 681 N N . LEU A 1 90 ? -11.894 -0.287 11.225 1.00 93.06 90 LEU A N 1
ATOM 682 C CA . LEU A 1 90 ? -12.796 -1.387 10.910 1.00 93.06 90 LEU A CA 1
ATOM 683 C C . LEU A 1 90 ? -14.066 -1.279 11.762 1.00 93.06 90 LEU A C 1
ATOM 685 O O . LEU A 1 90 ? -14.014 -1.288 12.993 1.00 93.06 90 LEU A O 1
ATOM 689 N N . ALA A 1 91 ? -15.217 -1.207 11.095 1.00 91.69 91 ALA A N 1
ATOM 690 C CA . ALA A 1 91 ? -16.508 -1.320 11.758 1.00 91.69 91 ALA A CA 1
ATOM 691 C C . ALA A 1 91 ? -16.764 -2.787 12.124 1.00 91.69 91 ALA A C 1
ATOM 693 O O . ALA A 1 91 ? -16.798 -3.660 11.253 1.00 91.69 91 ALA A O 1
ATOM 694 N N . CYS A 1 92 ? -16.933 -3.056 13.415 1.00 91.12 92 CYS A N 1
ATOM 695 C CA . CYS A 1 92 ? -17.244 -4.391 13.908 1.00 91.12 92 CYS A CA 1
ATOM 696 C C . CYS A 1 92 ? -18.758 -4.683 13.803 1.00 91.12 92 CYS A C 1
ATOM 698 O O . CYS A 1 92 ? -19.564 -3.751 13.876 1.00 91.12 92 CYS A O 1
ATOM 700 N N . PRO A 1 93 ? -19.167 -5.956 13.626 1.00 92.62 93 PRO A N 1
ATOM 701 C CA . PRO A 1 93 ? -20.572 -6.361 13.680 1.00 92.62 93 PRO A CA 1
ATOM 702 C C . PRO A 1 93 ? -21.201 -6.079 15.050 1.00 92.62 93 PRO A C 1
ATOM 704 O O . PRO A 1 93 ? -20.498 -5.816 16.025 1.00 92.62 93 PRO A O 1
ATOM 707 N N . ALA A 1 94 ? -22.529 -6.206 15.138 1.00 91.38 94 ALA A N 1
ATOM 708 C CA . ALA A 1 94 ? -23.222 -6.171 16.425 1.00 91.38 94 ALA A CA 1
ATOM 709 C C . ALA A 1 94 ? -22.602 -7.194 17.398 1.00 91.38 94 ALA A C 1
ATOM 711 O O . ALA A 1 94 ? -22.224 -8.287 16.981 1.00 91.38 94 ALA A O 1
ATOM 712 N N . ASP A 1 95 ? -22.477 -6.806 18.669 1.00 93.44 95 ASP A N 1
ATOM 713 C CA . ASP A 1 95 ? -21.845 -7.563 19.765 1.00 93.44 95 ASP A CA 1
ATOM 714 C C . ASP A 1 95 ? -20.306 -7.662 19.737 1.00 93.44 95 ASP A C 1
ATOM 716 O O . ASP A 1 95 ? -19.713 -8.256 20.640 1.00 93.44 95 ASP A O 1
ATOM 720 N N . TYR A 1 96 ? -19.640 -7.029 18.765 1.00 92.25 96 TYR A N 1
ATOM 721 C CA . TYR A 1 96 ? -18.182 -6.920 18.712 1.00 92.25 96 TYR A CA 1
ATOM 722 C C . TYR A 1 96 ? -17.734 -5.463 18.831 1.00 92.25 96 TYR A C 1
ATOM 724 O O . TYR A 1 96 ? -18.356 -4.556 18.283 1.00 92.25 96 TYR A O 1
ATOM 732 N N . ASP A 1 97 ? -16.610 -5.246 19.509 1.00 90.94 97 ASP A N 1
ATOM 733 C CA . ASP A 1 97 ? -15.948 -3.945 19.588 1.00 90.94 97 ASP A CA 1
ATOM 734 C C . ASP A 1 97 ? -14.479 -4.085 19.182 1.00 90.94 97 ASP A C 1
ATOM 736 O O . ASP A 1 97 ? -13.889 -5.174 19.196 1.00 90.94 97 ASP A O 1
ATOM 740 N N . ASN A 1 98 ? -13.880 -2.960 18.823 1.00 90.75 98 ASN A N 1
ATOM 741 C CA . ASN A 1 98 ? -12.470 -2.861 18.530 1.00 90.75 98 ASN A CA 1
ATOM 742 C C . ASN A 1 98 ? -11.638 -3.360 19.714 1.00 90.75 98 ASN A C 1
ATOM 744 O O . ASN A 1 98 ? -11.840 -2.989 20.872 1.00 90.75 98 ASN A O 1
ATOM 748 N N . ARG A 1 99 ? -10.629 -4.183 19.415 1.00 88.88 99 ARG A N 1
ATOM 749 C CA . ARG A 1 99 ? -9.689 -4.657 20.432 1.00 88.88 99 ARG A CA 1
ATOM 750 C C . ARG A 1 99 ? -8.945 -3.474 21.064 1.00 88.88 99 ARG A C 1
ATOM 752 O O . ARG A 1 99 ? -8.655 -2.472 20.408 1.00 88.88 99 ARG A O 1
ATOM 759 N N . LEU A 1 100 ? -8.542 -3.625 22.326 1.00 91.88 100 LEU A N 1
ATOM 760 C CA . LEU A 1 100 ? -7.620 -2.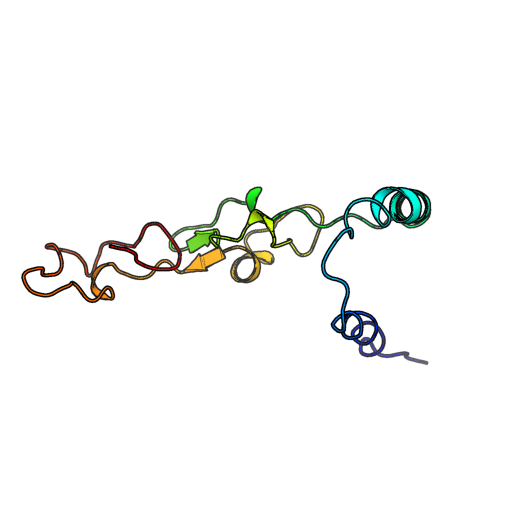689 22.976 1.00 91.88 100 LEU A CA 1
ATOM 761 C C . LEU A 1 100 ? -6.390 -2.433 22.083 1.00 91.88 100 LEU A C 1
ATOM 763 O O . LEU A 1 100 ? -5.778 -3.376 21.580 1.00 91.88 100 LEU A O 1
ATOM 767 N N . ASN A 1 101 ? -6.026 -1.157 21.915 1.00 91.38 101 ASN A N 1
ATOM 768 C CA . ASN A 1 101 ? -4.964 -0.666 21.021 1.00 91.38 101 ASN A CA 1
ATOM 769 C C . ASN A 1 101 ? -5.227 -0.806 19.508 1.00 91.38 101 ASN A C 1
ATOM 771 O O . ASN A 1 101 ? -4.282 -0.725 18.716 1.00 91.38 101 ASN A O 1
ATOM 775 N N . ALA A 1 102 ? -6.483 -0.937 19.070 1.00 91.75 102 ALA A N 1
ATOM 776 C CA . ALA A 1 102 ? -6.830 -0.902 17.645 1.00 91.75 102 ALA A CA 1
ATOM 777 C C . ALA A 1 102 ? -6.352 0.384 16.933 1.00 91.75 102 ALA A C 1
ATOM 779 O O . ALA A 1 102 ? -6.029 0.346 15.750 1.00 91.75 102 ALA A O 1
ATOM 780 N N . THR A 1 103 ? -6.210 1.499 17.660 1.00 93.56 103 THR A N 1
ATOM 781 C CA . THR A 1 103 ? -5.681 2.784 17.158 1.00 93.56 103 THR A CA 1
ATOM 782 C C . THR A 1 103 ? -4.169 2.799 16.920 1.00 93.56 103 THR A C 1
ATOM 784 O O . THR A 1 103 ? -3.641 3.768 16.385 1.00 93.56 103 THR A O 1
ATOM 787 N N . ARG A 1 104 ? -3.448 1.750 17.331 1.00 93.88 104 ARG A N 1
ATOM 788 C CA . ARG A 1 104 ? -1.993 1.599 17.139 1.00 93.88 104 ARG A CA 1
ATOM 789 C C . ARG A 1 104 ? -1.631 0.310 16.402 1.00 93.88 104 ARG A C 1
ATOM 791 O O . ARG A 1 104 ? -0.454 -0.004 16.260 1.00 93.88 104 ARG A O 1
ATOM 798 N N . THR A 1 105 ? -2.636 -0.446 15.972 1.00 93.69 105 THR A N 1
ATOM 799 C CA . THR A 1 105 ? -2.468 -1.730 15.294 1.00 93.69 105 THR A CA 1
ATOM 800 C C . THR A 1 105 ? -2.854 -1.550 13.836 1.00 93.69 105 THR A C 1
ATOM 802 O O . THR A 1 105 ? -3.949 -1.076 13.555 1.00 93.69 105 THR A O 1
ATOM 805 N N . LEU A 1 106 ? -1.962 -1.908 12.916 1.00 94.81 106 LEU A N 1
ATOM 806 C CA . LEU A 1 106 ? -2.215 -1.830 11.477 1.00 94.81 106 LEU A CA 1
ATOM 807 C C . LEU A 1 106 ? -2.822 -3.140 10.972 1.00 94.81 106 LEU A C 1
ATOM 809 O O . LEU A 1 106 ? -2.371 -4.225 11.348 1.00 94.81 106 LEU A O 1
ATOM 813 N N . CYS A 1 107 ? -3.783 -3.045 10.059 1.00 93.75 107 CYS A N 1
ATOM 814 C CA . CYS A 1 107 ? -4.368 -4.193 9.365 1.00 93.75 107 CYS A CA 1
ATOM 815 C C . CYS A 1 107 ? -3.329 -4.905 8.500 1.00 93.75 107 CYS A C 1
ATOM 817 O O . CYS A 1 107 ? -2.343 -4.292 8.118 1.00 93.75 107 CYS A O 1
ATOM 819 N N . LEU A 1 108 ? -3.481 -6.203 8.230 1.00 91.44 108 LEU A N 1
ATOM 820 C CA . LEU A 1 108 ? -2.470 -6.965 7.481 1.00 91.44 108 LEU A CA 1
ATOM 821 C C . LEU A 1 108 ? -2.345 -6.493 6.020 1.00 91.44 108 LEU A C 1
ATOM 823 O O . LEU A 1 108 ? -1.235 -6.370 5.507 1.00 91.44 108 LEU A O 1
ATOM 827 N N . GLY A 1 109 ? -3.484 -6.216 5.386 1.00 91.75 109 GLY A N 1
ATOM 828 C CA . GLY A 1 109 ? -3.583 -5.704 4.022 1.00 91.75 109 GLY A CA 1
ATOM 829 C C . GLY A 1 109 ? -3.856 -4.201 3.967 1.00 91.75 109 GLY A C 1
ATOM 830 O O . GLY A 1 109 ? -3.932 -3.518 4.990 1.00 91.75 109 GLY A O 1
ATOM 831 N N . THR A 1 110 ? -4.058 -3.707 2.749 1.00 93.00 110 THR A N 1
ATOM 832 C CA . THR A 1 110 ? -4.495 -2.329 2.464 1.00 93.00 110 THR A CA 1
ATOM 833 C C . THR A 1 110 ? -5.959 -2.087 2.849 1.00 93.00 110 THR A C 1
ATOM 835 O O . THR A 1 110 ? -6.386 -0.947 3.004 1.00 93.00 110 THR A O 1
ATOM 838 N N . VAL A 1 111 ? -6.727 -3.160 3.056 1.00 91.56 111 VAL A N 1
ATOM 839 C CA . VAL A 1 111 ? -8.110 -3.137 3.541 1.00 91.56 111 VAL A CA 1
ATOM 840 C C . VAL A 1 111 ? -8.211 -4.007 4.790 1.00 91.56 111 VAL A C 1
ATOM 842 O O . VAL A 1 111 ? -7.787 -5.165 4.793 1.00 91.56 111 VAL A O 1
ATOM 845 N N . CYS A 1 112 ? -8.788 -3.459 5.861 1.00 90.94 112 CYS A N 1
ATOM 846 C CA . CYS A 1 112 ? -9.123 -4.233 7.052 1.00 90.94 112 CYS A CA 1
ATOM 847 C C . CYS A 1 112 ? -10.289 -5.181 6.751 1.00 90.94 112 CYS A C 1
ATOM 849 O O . CYS A 1 112 ? -11.320 -4.754 6.233 1.00 90.94 112 CYS A O 1
ATOM 851 N N . LYS A 1 113 ? -10.137 -6.456 7.105 1.00 88.75 113 LYS A N 1
ATOM 852 C CA . LYS A 1 113 ? -11.168 -7.494 6.983 1.00 88.75 113 LYS A CA 1
ATOM 853 C C . LYS A 1 113 ? -11.372 -8.126 8.368 1.00 88.75 113 LYS A C 1
ATOM 855 O O . LYS A 1 113 ? -10.422 -8.148 9.155 1.00 88.75 113 LYS A O 1
ATOM 860 N N . LEU A 1 114 ? -12.605 -8.547 8.662 1.00 83.06 114 LEU A N 1
ATOM 861 C CA . LEU A 1 114 ? -12.970 -9.274 9.889 1.00 83.06 114 LEU A CA 1
ATOM 862 C C . LEU A 1 114 ? -12.449 -10.714 9.862 1.00 83.06 114 LEU A C 1
ATOM 864 O O . LEU A 1 114 ? -12.358 -11.276 8.747 1.00 83.06 114 LEU A O 1
#